Protein AF-A0A1L9BSE2-F1 (afdb_monomer_lite)

Sequence (102 aa):
MMRNPLPAVLYIVIRDFGTLGLGSSDPTADRDAAYDEFTFATDAGDPVGVWKITIAGGLPVSTVDDTDSFERELQEVCIARGLDWPTVIRLEDNPAMKLAAE

pLD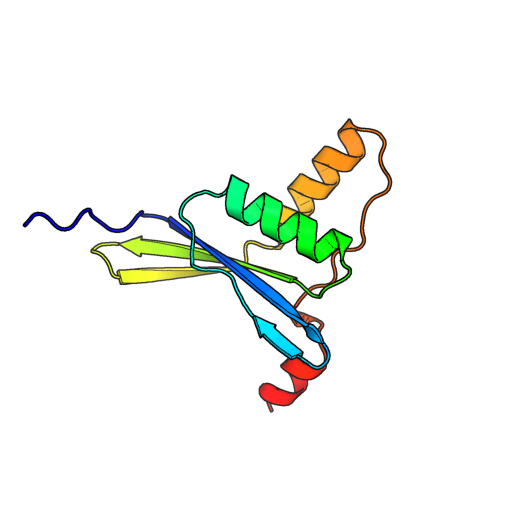DT: mean 87.12, std 13.59, range [41.66, 97.44]

Structure (mmCIF, N/CA/C/O backbone):
data_AF-A0A1L9BSE2-F1
#
_entry.id   AF-A0A1L9BSE2-F1
#
loop_
_atom_site.group_PDB
_atom_site.id
_atom_site.type_symbol
_atom_site.label_atom_id
_atom_site.label_alt_id
_atom_site.label_comp_id
_atom_site.label_asym_id
_atom_site.label_entity_id
_atom_site.label_seq_id
_atom_site.pdbx_PDB_ins_code
_atom_site.Cartn_x
_atom_site.Cartn_y
_atom_site.Cartn_z
_atom_site.occupancy
_atom_site.B_iso_or_equiv
_atom_site.auth_seq_id
_atom_site.auth_comp_id
_atom_site.auth_asym_id
_atom_site.auth_atom_id
_atom_site.pdbx_PDB_model_num
ATOM 1 N N . MET A 1 1 ? 5.718 -11.236 -33.944 1.00 42.34 1 MET A N 1
ATOM 2 C CA . MET A 1 1 ? 4.751 -11.007 -32.852 1.00 42.34 1 MET A CA 1
ATOM 3 C C . MET A 1 1 ? 5.291 -9.838 -32.041 1.00 42.34 1 MET A C 1
ATOM 5 O O . MET A 1 1 ? 6.295 -10.017 -31.365 1.00 42.34 1 MET A O 1
ATOM 9 N N . MET A 1 2 ? 4.765 -8.622 -32.227 1.00 44.53 2 MET A N 1
ATOM 10 C CA . MET A 1 2 ? 5.202 -7.484 -31.409 1.00 44.53 2 MET A CA 1
ATOM 11 C C . MET A 1 2 ? 4.737 -7.759 -29.979 1.00 44.53 2 MET A C 1
ATOM 13 O O . MET A 1 2 ? 3.536 -7.843 -29.740 1.00 44.53 2 MET A O 1
ATOM 17 N N . ARG A 1 3 ? 5.674 -7.997 -29.052 1.00 56.69 3 ARG A N 1
ATOM 18 C CA . ARG A 1 3 ? 5.346 -7.983 -27.623 1.00 56.69 3 ARG A CA 1
ATOM 19 C C . ARG A 1 3 ? 4.859 -6.572 -27.327 1.00 56.69 3 ARG A C 1
ATOM 21 O O . ARG A 1 3 ? 5.597 -5.628 -27.606 1.00 56.69 3 ARG A O 1
ATOM 28 N N . ASN A 1 4 ? 3.641 -6.435 -26.807 1.00 58.81 4 ASN A N 1
ATOM 29 C CA . ASN A 1 4 ? 3.248 -5.170 -26.203 1.00 58.81 4 ASN A CA 1
ATOM 30 C C . ASN A 1 4 ? 4.341 -4.804 -25.190 1.00 58.81 4 ASN A C 1
ATOM 32 O O . ASN A 1 4 ? 4.716 -5.668 -24.387 1.00 58.81 4 ASN A O 1
ATOM 36 N N . PRO A 1 5 ? 4.917 -3.594 -25.272 1.00 68.56 5 PRO A N 1
ATOM 37 C CA . PRO A 1 5 ? 5.887 -3.169 -24.283 1.00 68.56 5 PRO A CA 1
ATOM 38 C C . PRO A 1 5 ? 5.213 -3.225 -22.913 1.00 68.56 5 PRO A C 1
ATOM 40 O O . PRO A 1 5 ? 4.045 -2.854 -22.779 1.00 68.56 5 PRO A O 1
ATOM 43 N N . LEU A 1 6 ? 5.936 -3.740 -21.917 1.00 72.31 6 LEU A N 1
ATOM 44 C CA . LEU A 1 6 ? 5.453 -3.707 -20.543 1.00 72.31 6 LEU A CA 1
ATOM 45 C C . LEU A 1 6 ? 5.122 -2.252 -20.165 1.00 72.31 6 LEU A C 1
ATOM 47 O O . LEU A 1 6 ? 5.855 -1.347 -20.585 1.00 72.31 6 LEU A O 1
ATOM 51 N N . PRO A 1 7 ? 4.043 -2.021 -19.400 1.00 81.75 7 PRO A N 1
ATOM 52 C CA . PRO A 1 7 ? 3.719 -0.700 -18.884 1.00 81.75 7 PRO A CA 1
ATOM 53 C C . PRO A 1 7 ? 4.923 -0.101 -18.158 1.00 81.75 7 PRO A C 1
ATOM 55 O O . PRO A 1 7 ? 5.637 -0.808 -17.452 1.00 81.75 7 PRO A O 1
ATOM 58 N N . ALA A 1 8 ? 5.152 1.202 -18.331 1.00 89.31 8 ALA A N 1
ATOM 59 C CA . ALA A 1 8 ? 6.304 1.885 -17.738 1.00 89.31 8 ALA A CA 1
ATOM 60 C C . ALA A 1 8 ? 6.262 1.912 -16.200 1.00 89.31 8 ALA A C 1
ATOM 62 O O . ALA A 1 8 ? 7.292 2.116 -15.562 1.00 89.31 8 ALA A O 1
ATOM 63 N N . VAL A 1 9 ? 5.080 1.718 -15.614 1.00 94.62 9 VAL A N 1
ATOM 64 C CA . VAL A 1 9 ? 4.856 1.654 -14.173 1.00 94.62 9 VAL A CA 1
ATOM 65 C C . VAL A 1 9 ? 3.924 0.488 -13.880 1.00 94.62 9 VAL A C 1
ATOM 67 O O . VAL A 1 9 ? 2.929 0.299 -14.578 1.00 94.62 9 VAL A O 1
ATOM 70 N N . LEU A 1 10 ? 4.257 -0.265 -12.840 1.00 95.81 10 LEU A N 1
ATOM 71 C CA . LEU A 1 10 ? 3.406 -1.272 -12.226 1.00 95.81 10 LEU A CA 1
ATOM 72 C C . LEU A 1 10 ? 3.280 -0.974 -10.731 1.00 95.81 10 LEU A C 1
ATOM 74 O O . LEU A 1 10 ? 4.216 -0.465 -10.116 1.00 95.81 10 LEU A O 1
ATOM 78 N N . TYR A 1 11 ? 2.140 -1.323 -10.163 1.00 97.06 11 TYR A N 1
ATOM 79 C CA . TYR A 1 11 ? 1.837 -1.263 -8.745 1.00 97.06 11 TYR A CA 1
ATOM 80 C C . TYR A 1 11 ? 1.644 -2.681 -8.221 1.00 97.06 11 TYR A C 1
ATOM 82 O O . TYR A 1 11 ? 1.025 -3.513 -8.888 1.00 97.06 11 TYR A O 1
ATOM 90 N N . ILE A 1 12 ? 2.180 -2.949 -7.035 1.00 96.50 12 ILE A N 1
ATOM 91 C CA . ILE A 1 12 ? 1.941 -4.180 -6.282 1.00 96.50 12 ILE A CA 1
ATOM 92 C C . ILE A 1 12 ? 1.452 -3.781 -4.899 1.00 96.50 12 ILE A C 1
ATOM 94 O O . ILE A 1 12 ? 2.126 -3.014 -4.212 1.00 96.50 12 ILE A O 1
ATOM 98 N N . VAL A 1 13 ? 0.308 -4.322 -4.494 1.00 96.44 13 VAL A N 1
ATOM 99 C CA . VAL A 1 13 ? -0.212 -4.188 -3.134 1.00 96.44 13 VAL A CA 1
ATOM 100 C C . VAL A 1 13 ? 0.056 -5.497 -2.410 1.00 96.44 13 VAL A C 1
ATOM 102 O O . VAL A 1 13 ? -0.373 -6.559 -2.856 1.00 96.44 13 VAL A O 1
ATOM 105 N N . ILE A 1 14 ? 0.807 -5.433 -1.316 1.00 94.88 14 ILE A N 1
ATOM 106 C CA . ILE A 1 14 ? 1.089 -6.590 -0.466 1.00 94.88 14 ILE A CA 1
ATOM 107 C C . ILE A 1 14 ? 0.302 -6.419 0.820 1.00 94.88 14 ILE A C 1
ATOM 109 O O . ILE A 1 14 ? 0.312 -5.349 1.428 1.00 94.88 14 ILE A O 1
ATOM 113 N N . ARG A 1 15 ? -0.364 -7.492 1.226 1.00 93.69 15 ARG A N 1
ATOM 114 C CA . ARG A 1 15 ? -1.181 -7.567 2.430 1.00 93.69 15 ARG A CA 1
ATOM 115 C C . ARG A 1 15 ? -0.675 -8.689 3.320 1.00 93.69 15 ARG A C 1
ATOM 117 O O . ARG A 1 15 ? -0.232 -9.723 2.814 1.00 93.69 15 ARG A O 1
ATOM 124 N N . ASP A 1 16 ? -0.782 -8.506 4.627 1.00 91.75 16 ASP A N 1
ATOM 125 C CA . ASP A 1 16 ? -0.625 -9.592 5.586 1.00 91.75 16 ASP A CA 1
ATOM 126 C C . ASP A 1 16 ? -1.993 -10.092 6.059 1.00 91.75 16 ASP A C 1
ATOM 128 O O . ASP A 1 16 ? -2.729 -9.377 6.730 1.00 91.75 16 ASP A O 1
ATOM 132 N N . PHE A 1 17 ? -2.303 -11.350 5.745 1.00 87.56 17 PHE A N 1
ATOM 133 C CA . PHE A 1 17 ? -3.530 -12.035 6.156 1.00 87.56 17 PHE A CA 1
ATOM 134 C C . PHE A 1 17 ? -3.375 -12.759 7.513 1.00 87.56 17 PHE A C 1
ATOM 136 O O . PHE A 1 17 ? -4.052 -13.755 7.808 1.00 87.56 17 PHE A O 1
ATOM 143 N N . GLY A 1 18 ? -2.421 -12.318 8.332 1.00 85.06 18 GLY A N 1
ATOM 144 C CA . GLY A 1 18 ? -2.066 -12.874 9.628 1.00 85.06 18 GLY A CA 1
ATOM 145 C C . GLY A 1 18 ? -1.565 -14.309 9.509 1.00 85.06 18 GLY A C 1
ATOM 146 O O . GLY A 1 18 ? -0.508 -14.596 8.956 1.00 85.06 18 GLY A O 1
ATOM 147 N N . THR A 1 19 ? -2.339 -15.259 10.034 1.00 84.00 19 THR A N 1
ATOM 148 C CA . THR A 1 19 ? -1.946 -16.682 10.043 1.00 84.00 19 THR A CA 1
ATOM 149 C C . THR A 1 19 ? -1.823 -17.311 8.654 1.00 84.00 19 THR A C 1
ATOM 151 O O . THR A 1 19 ? -1.165 -18.340 8.515 1.00 84.00 19 THR A O 1
ATOM 154 N N . LEU A 1 20 ? -2.451 -16.712 7.636 1.00 85.50 20 LEU A N 1
ATOM 155 C CA . LEU A 1 20 ? -2.334 -17.156 6.244 1.00 85.50 20 LEU A CA 1
ATOM 156 C C . LEU A 1 20 ? -1.043 -16.648 5.579 1.00 85.50 20 LEU A C 1
ATOM 158 O O . LEU A 1 20 ? -0.633 -17.202 4.560 1.00 85.50 20 LEU A O 1
ATOM 162 N N . GLY A 1 21 ? -0.384 -15.652 6.179 1.00 85.88 21 GLY A N 1
ATOM 163 C CA . GLY A 1 21 ? 0.857 -15.056 5.704 1.00 85.88 21 GLY A CA 1
ATOM 164 C C . GLY A 1 21 ? 0.655 -13.900 4.723 1.00 85.88 21 GLY A C 1
ATOM 165 O O . GLY A 1 21 ? -0.434 -13.339 4.591 1.00 85.88 21 GLY A O 1
ATOM 166 N N . LEU A 1 22 ? 1.741 -13.550 4.032 1.00 89.56 22 LEU A N 1
ATOM 167 C CA . LEU A 1 22 ? 1.782 -12.456 3.064 1.00 89.56 22 LEU A CA 1
ATOM 168 C C . LEU A 1 22 ? 1.203 -12.883 1.713 1.00 89.56 22 LEU A C 1
ATOM 170 O O . LEU A 1 22 ? 1.526 -13.958 1.202 1.00 89.56 22 LEU A O 1
ATOM 174 N N . GLY A 1 23 ? 0.412 -12.010 1.097 1.00 90.69 23 GLY A N 1
ATOM 175 C CA . GLY A 1 23 ? -0.095 -12.207 -0.256 1.00 90.69 23 GLY A CA 1
ATOM 176 C C . GLY A 1 23 ? -0.196 -10.900 -1.032 1.00 90.69 23 GLY A C 1
ATOM 177 O O . GLY A 1 23 ? -0.252 -9.818 -0.452 1.00 90.69 23 GLY A O 1
ATOM 178 N N . SER A 1 24 ? -0.223 -11.012 -2.356 1.00 91.88 24 SER A N 1
ATOM 179 C CA . SER A 1 24 ? -0.466 -9.896 -3.268 1.00 91.88 24 SER A CA 1
ATOM 180 C C . SER A 1 24 ? -1.360 -10.350 -4.414 1.00 91.88 24 SER A C 1
ATOM 182 O O . SER A 1 24 ? -1.320 -11.518 -4.816 1.00 91.88 24 SER A O 1
ATOM 184 N N . SER A 1 25 ? -2.131 -9.425 -4.972 1.00 88.00 25 SER A N 1
ATOM 185 C CA . SER A 1 25 ? -2.700 -9.584 -6.307 1.00 88.00 25 SER A CA 1
ATOM 186 C C . SER A 1 25 ? -1.605 -9.556 -7.389 1.00 88.00 25 SER A C 1
ATOM 188 O O . SER A 1 25 ? -0.415 -9.345 -7.113 1.00 88.00 25 SER A O 1
ATOM 190 N N . ASP A 1 26 ? -2.014 -9.789 -8.640 1.00 92.19 26 ASP A N 1
ATOM 191 C CA . ASP A 1 26 ? -1.137 -9.608 -9.795 1.00 92.19 26 ASP A CA 1
ATOM 192 C C . ASP A 1 26 ? -0.742 -8.125 -9.952 1.00 92.19 26 ASP A C 1
ATOM 194 O O . ASP A 1 26 ? -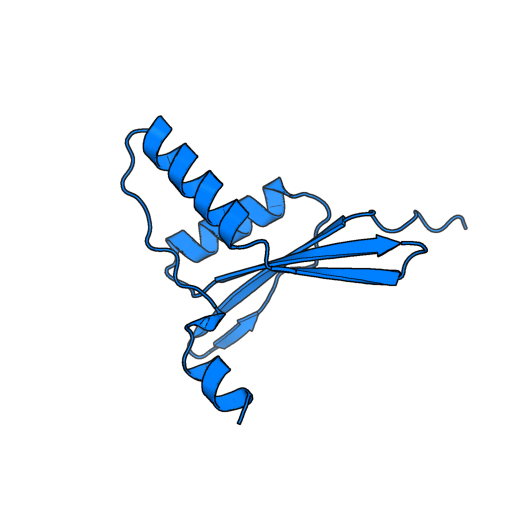1.598 -7.246 -9.817 1.00 92.19 26 ASP A O 1
ATOM 198 N N . PRO A 1 27 ? 0.521 -7.814 -10.313 1.00 92.56 27 PRO A N 1
ATOM 199 C CA . PRO A 1 27 ? 0.946 -6.439 -10.554 1.00 92.56 27 PRO A CA 1
ATOM 200 C C . PRO A 1 27 ? 0.077 -5.747 -11.607 1.00 92.56 27 PRO A C 1
ATOM 202 O O . PRO A 1 27 ? -0.109 -6.261 -12.714 1.00 92.56 27 PRO A O 1
ATOM 205 N N . THR A 1 28 ? -0.392 -4.541 -11.299 1.00 95.19 28 THR A N 1
ATOM 206 C CA . THR A 1 28 ? -1.290 -3.776 -12.172 1.00 95.19 28 THR A CA 1
ATOM 207 C C . THR A 1 28 ? -0.646 -2.480 -12.653 1.00 95.19 28 THR A C 1
ATOM 209 O O . THR A 1 28 ? 0.101 -1.831 -11.928 1.00 95.19 28 THR A O 1
ATOM 212 N N . ALA A 1 29 ? -0.926 -2.076 -13.892 1.00 95.19 29 ALA A N 1
ATOM 213 C CA . ALA A 1 29 ? -0.572 -0.739 -14.382 1.00 95.19 29 ALA A CA 1
ATOM 214 C C . ALA A 1 29 ? -1.638 0.314 -14.044 1.00 95.19 29 ALA A C 1
ATOM 216 O O . ALA A 1 29 ? -1.414 1.506 -14.251 1.00 95.19 29 ALA A O 1
ATOM 217 N N . ASP A 1 30 ? -2.799 -0.131 -13.564 1.00 96.06 30 ASP A N 1
ATOM 218 C CA . ASP A 1 30 ? -3.904 0.720 -13.157 1.00 96.06 30 ASP A CA 1
ATOM 219 C C . ASP A 1 30 ? -3.737 1.103 -11.684 1.00 96.06 30 ASP A C 1
ATOM 221 O O . ASP A 1 30 ? -3.834 0.262 -10.787 1.00 96.06 30 ASP A O 1
ATOM 225 N N . ARG A 1 31 ? -3.453 2.386 -11.451 1.00 95.62 31 ARG A N 1
ATOM 226 C CA . ARG A 1 31 ? -3.279 2.925 -10.104 1.00 95.62 31 ARG A CA 1
ATOM 227 C C . ARG A 1 31 ? -4.583 2.877 -9.309 1.00 95.62 31 ARG A C 1
ATOM 229 O O . ARG A 1 31 ? -4.517 2.633 -8.109 1.00 95.62 31 ARG A O 1
ATOM 236 N N . ASP A 1 32 ? -5.728 3.076 -9.955 1.00 96.50 32 ASP A N 1
ATOM 237 C CA . ASP A 1 32 ? -7.023 3.102 -9.273 1.00 96.50 32 ASP A CA 1
ATOM 238 C C . ASP A 1 32 ? -7.371 1.695 -8.777 1.00 96.50 32 ASP A C 1
ATOM 240 O O . ASP A 1 32 ? -7.749 1.524 -7.624 1.00 96.50 32 ASP A O 1
ATOM 244 N N . ALA A 1 33 ? -7.097 0.664 -9.585 1.00 96.62 33 ALA A N 1
ATOM 245 C CA . ALA A 1 33 ? -7.241 -0.728 -9.155 1.00 96.62 33 ALA A CA 1
ATOM 246 C C . ALA A 1 33 ? -6.337 -1.074 -7.955 1.00 96.62 33 ALA A C 1
ATOM 248 O O . ALA A 1 33 ? -6.775 -1.738 -7.017 1.00 96.62 33 ALA A O 1
ATOM 249 N N . ALA A 1 34 ? -5.083 -0.603 -7.954 1.00 97.44 34 ALA A N 1
ATOM 250 C CA . ALA A 1 34 ? -4.200 -0.761 -6.797 1.00 97.44 34 ALA A CA 1
ATOM 251 C C . ALA A 1 34 ? -4.725 0.010 -5.572 1.00 97.44 34 ALA A C 1
ATOM 253 O O . ALA A 1 34 ? -4.569 -0.438 -4.438 1.00 97.44 34 ALA A O 1
ATOM 254 N N . TYR A 1 35 ? -5.343 1.173 -5.780 1.00 97.19 35 TYR A N 1
ATOM 255 C CA . TYR A 1 35 ? -5.888 1.999 -4.706 1.00 97.19 35 TYR A CA 1
ATOM 256 C C . TYR A 1 35 ? -7.135 1.369 -4.076 1.00 97.19 35 TYR A C 1
ATOM 258 O O . TYR A 1 35 ? -7.240 1.302 -2.8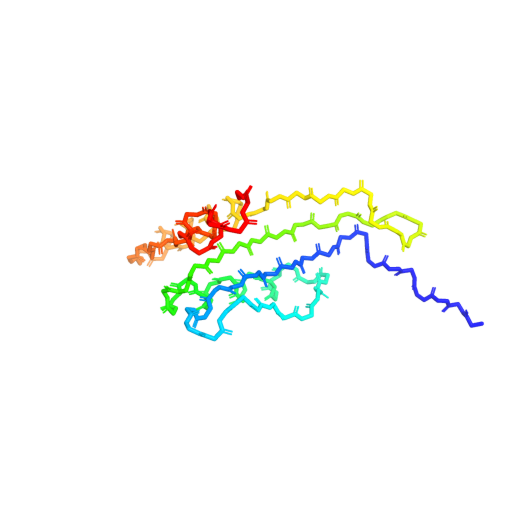50 1.00 97.19 35 TYR A O 1
ATOM 266 N N . ASP A 1 36 ? -8.031 0.812 -4.887 1.00 96.50 36 ASP A N 1
ATOM 267 C CA . ASP A 1 36 ? -9.167 0.010 -4.423 1.00 96.50 36 ASP A CA 1
ATOM 268 C C . ASP A 1 36 ? -8.690 -1.186 -3.587 1.00 96.50 36 ASP A C 1
ATOM 270 O O . ASP A 1 36 ? -9.247 -1.507 -2.536 1.00 96.50 36 ASP A O 1
ATOM 274 N N . GLU A 1 37 ? -7.600 -1.829 -4.006 1.00 96.31 37 GLU A 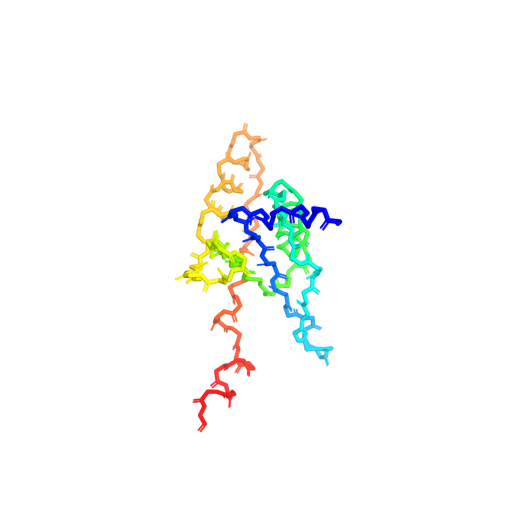N 1
ATOM 275 C CA . GLU A 1 37 ? -7.015 -2.926 -3.249 1.00 96.31 37 GLU A CA 1
ATOM 276 C C . GLU A 1 37 ? -6.399 -2.457 -1.919 1.00 96.31 37 GLU A C 1
ATOM 278 O O . GLU A 1 37 ? -6.595 -3.093 -0.882 1.00 96.31 37 GLU A O 1
ATOM 283 N N . PHE A 1 38 ? -5.676 -1.342 -1.912 1.00 96.62 38 PHE A N 1
ATOM 284 C CA . PHE A 1 38 ? -5.119 -0.758 -0.692 1.00 96.62 38 PHE A CA 1
ATOM 285 C C . PHE A 1 38 ? -6.211 -0.372 0.317 1.00 96.62 38 PHE A C 1
ATOM 287 O O . PHE A 1 38 ? -6.115 -0.698 1.503 1.00 96.62 38 PHE A O 1
ATOM 294 N N . THR A 1 39 ? -7.271 0.290 -0.151 1.00 95.19 39 THR A N 1
ATOM 295 C CA . THR A 1 39 ? -8.384 0.717 0.708 1.00 95.19 39 THR A CA 1
ATOM 296 C C . THR A 1 39 ? -9.162 -0.472 1.256 1.00 95.19 39 THR A C 1
ATOM 298 O O . THR A 1 39 ? -9.474 -0.483 2.441 1.00 95.19 39 THR A O 1
ATOM 301 N N . PHE A 1 40 ? -9.370 -1.528 0.462 1.00 94.44 40 PHE A N 1
ATOM 302 C CA . PHE A 1 40 ? -9.963 -2.770 0.960 1.00 94.44 40 PHE A CA 1
ATOM 303 C C . PHE A 1 40 ? -9.133 -3.406 2.085 1.00 94.44 40 PHE A C 1
ATOM 305 O O . PHE A 1 40 ? -9.701 -3.865 3.071 1.00 94.44 40 PHE A O 1
ATOM 312 N N . ALA A 1 41 ? -7.801 -3.454 1.950 1.00 93.81 41 ALA A N 1
ATOM 313 C CA . ALA A 1 41 ? -6.931 -4.002 2.997 1.00 93.81 41 ALA A CA 1
ATOM 314 C C . ALA A 1 41 ? -7.008 -3.163 4.279 1.00 93.81 41 ALA A C 1
ATOM 316 O O . ALA A 1 41 ? -7.142 -3.696 5.378 1.00 93.81 41 ALA A O 1
ATOM 317 N N . THR A 1 42 ? -6.992 -1.841 4.111 1.00 93.56 42 THR A N 1
ATOM 318 C CA . THR A 1 42 ? -7.118 -0.881 5.208 1.00 93.56 42 THR A CA 1
ATOM 319 C C . THR A 1 42 ? -8.450 -1.048 5.949 1.00 93.56 42 THR A C 1
ATOM 321 O O . THR A 1 42 ? -8.460 -1.116 7.176 1.00 93.56 42 THR A O 1
ATOM 324 N N . ASP A 1 43 ? -9.562 -1.189 5.223 1.00 92.25 43 ASP A N 1
ATOM 325 C CA . ASP A 1 43 ? -10.891 -1.428 5.803 1.00 92.25 43 ASP A CA 1
ATOM 326 C C . ASP A 1 43 ? -10.993 -2.788 6.510 1.00 92.25 43 ASP A C 1
ATOM 328 O O . ASP A 1 43 ? -11.697 -2.918 7.513 1.00 92.25 43 ASP A O 1
ATOM 332 N N . ALA A 1 44 ? -10.282 -3.806 6.015 1.00 91.50 44 ALA A N 1
ATOM 333 C CA . ALA A 1 44 ? -10.191 -5.114 6.660 1.00 91.50 44 ALA A CA 1
ATOM 334 C C . ALA A 1 44 ? -9.329 -5.099 7.938 1.00 91.50 44 ALA A C 1
ATOM 336 O O . ALA A 1 44 ? -9.413 -6.030 8.741 1.00 91.50 44 ALA A O 1
ATOM 337 N N . GLY A 1 45 ? -8.537 -4.042 8.153 1.00 90.94 45 GLY A N 1
ATOM 338 C CA . GLY A 1 45 ? -7.556 -3.966 9.235 1.00 90.94 45 GLY A CA 1
ATOM 339 C C . GLY A 1 45 ? -6.311 -4.819 8.980 1.00 90.94 45 GLY A C 1
ATOM 340 O O . GLY A 1 45 ? -5.608 -5.168 9.930 1.00 90.94 45 GLY A O 1
ATOM 341 N N . ASP A 1 46 ? -6.043 -5.161 7.719 1.00 92.06 46 ASP A N 1
ATOM 342 C CA . ASP A 1 46 ? -4.872 -5.936 7.323 1.00 92.06 46 ASP A CA 1
ATOM 343 C C . ASP A 1 46 ? -3.650 -5.005 7.194 1.00 92.06 46 ASP A C 1
ATOM 345 O O . ASP A 1 46 ? -3.750 -3.943 6.565 1.00 92.06 46 ASP A O 1
ATOM 349 N N . PRO A 1 47 ? -2.471 -5.380 7.730 1.00 93.56 47 PRO A N 1
ATOM 350 C CA . PRO A 1 47 ? -1.229 -4.688 7.421 1.00 93.56 47 PRO A CA 1
ATOM 351 C C . PRO A 1 47 ? -0.986 -4.657 5.909 1.00 93.56 47 PRO A C 1
ATOM 353 O O . PRO A 1 47 ? -1.023 -5.701 5.253 1.00 93.56 47 PRO A O 1
ATOM 356 N N . VAL A 1 48 ? -0.722 -3.475 5.353 1.00 94.75 48 VAL A N 1
ATOM 357 C CA . VAL A 1 48 ? -0.633 -3.270 3.902 1.00 94.75 48 VAL A CA 1
ATOM 358 C C . VAL A 1 48 ? 0.575 -2.419 3.516 1.00 94.75 48 VAL A C 1
ATOM 360 O O . VAL A 1 48 ? 1.012 -1.541 4.264 1.00 94.75 48 VAL A O 1
ATOM 363 N N . GLY A 1 49 ? 1.134 -2.704 2.341 1.00 95.56 49 GLY A N 1
ATOM 364 C CA . GLY A 1 49 ? 2.156 -1.893 1.688 1.00 95.56 49 GLY A CA 1
ATOM 365 C C . GLY A 1 49 ? 1.937 -1.841 0.178 1.00 95.56 49 GLY A C 1
ATOM 366 O O . GLY A 1 49 ? 1.425 -2.790 -0.421 1.00 95.56 49 GLY A O 1
ATOM 367 N N . VAL A 1 50 ? 2.321 -0.730 -0.442 1.00 96.94 50 VAL A N 1
ATOM 368 C CA . VAL A 1 50 ? 2.191 -0.492 -1.882 1.00 96.94 50 VAL A CA 1
ATOM 369 C C . VAL A 1 50 ? 3.567 -0.209 -2.466 1.00 96.94 50 VAL A C 1
ATOM 371 O O . VAL A 1 50 ? 4.241 0.728 -2.056 1.00 96.94 50 VAL A O 1
ATOM 374 N N . TRP A 1 51 ? 3.971 -0.975 -3.477 1.00 96.62 51 TRP A N 1
ATOM 375 C CA . TRP A 1 51 ? 5.210 -0.740 -4.215 1.00 96.62 51 TRP A CA 1
ATOM 376 C C . TRP A 1 51 ? 4.920 -0.286 -5.632 1.00 96.62 51 TRP A C 1
ATOM 378 O O . TRP A 1 51 ? 4.197 -0.942 -6.383 1.00 96.62 51 TRP A O 1
ATOM 388 N N . LYS A 1 52 ? 5.575 0.802 -6.024 1.00 96.81 52 LYS A N 1
ATOM 389 C CA . LYS A 1 52 ? 5.624 1.292 -7.395 1.00 96.81 52 LYS A CA 1
ATOM 390 C C . LYS A 1 52 ? 6.908 0.815 -8.063 1.00 96.81 52 LYS A C 1
ATOM 392 O O . LYS A 1 52 ? 8.015 1.150 -7.637 1.00 96.81 52 LYS A O 1
ATOM 397 N N . ILE A 1 53 ? 6.760 0.062 -9.145 1.00 96.19 53 ILE A N 1
ATOM 398 C CA . ILE A 1 53 ? 7.856 -0.490 -9.937 1.00 96.19 53 ILE A CA 1
ATOM 399 C C . ILE A 1 53 ? 7.909 0.236 -11.277 1.00 96.19 53 ILE A C 1
ATOM 401 O O . ILE A 1 53 ? 6.973 0.169 -12.070 1.00 96.19 53 ILE A O 1
ATOM 405 N N . THR A 1 54 ? 9.026 0.900 -11.559 1.00 95.44 54 THR A N 1
ATOM 406 C CA . THR A 1 54 ? 9.279 1.506 -12.871 1.00 95.44 54 THR A CA 1
ATOM 407 C C . THR A 1 54 ? 9.935 0.477 -13.784 1.00 95.44 54 THR A C 1
ATOM 409 O O . THR A 1 54 ? 10.933 -0.141 -13.406 1.00 95.44 54 THR A O 1
ATOM 412 N N . ILE A 1 55 ? 9.410 0.324 -14.999 1.00 93.62 55 ILE A N 1
ATOM 413 C CA . ILE A 1 55 ? 9.905 -0.599 -16.023 1.00 93.62 55 ILE A CA 1
ATOM 414 C C . ILE A 1 55 ? 10.521 0.191 -17.182 1.00 93.62 55 ILE A C 1
ATOM 416 O O . ILE A 1 55 ? 9.887 1.080 -17.750 1.00 93.62 55 ILE A O 1
ATOM 420 N N . ALA A 1 56 ? 11.735 -0.175 -17.597 1.00 89.88 56 ALA A N 1
ATOM 421 C CA . ALA A 1 56 ? 12.362 0.335 -18.816 1.00 89.88 56 ALA A CA 1
ATOM 422 C C . ALA A 1 56 ? 12.975 -0.819 -19.617 1.00 89.88 56 ALA A C 1
ATOM 424 O O . ALA A 1 56 ? 13.605 -1.717 -19.064 1.00 89.88 56 ALA A O 1
ATOM 425 N N . GLY A 1 57 ? 12.750 -0.844 -20.935 1.00 85.81 57 GLY A N 1
ATOM 426 C CA . GLY A 1 57 ? 13.229 -1.941 -21.789 1.00 85.81 57 GLY A CA 1
ATOM 427 C C . GLY A 1 57 ? 12.649 -3.320 -21.435 1.00 85.81 57 GLY A C 1
ATOM 428 O O . GLY A 1 57 ? 13.222 -4.337 -21.813 1.00 85.81 57 GLY A O 1
ATOM 429 N N . GLY A 1 58 ? 11.526 -3.362 -20.709 1.00 84.31 58 GLY A N 1
ATOM 430 C CA . GLY A 1 58 ? 10.904 -4.597 -20.227 1.00 84.31 58 GLY A CA 1
ATOM 431 C C . GLY A 1 58 ? 11.516 -5.171 -18.945 1.00 84.31 58 GLY A C 1
ATOM 432 O O . GLY A 1 58 ? 11.216 -6.311 -18.605 1.00 84.31 58 GLY A O 1
ATOM 433 N N . LEU A 1 59 ? 12.359 -4.407 -18.244 1.00 87.31 59 LEU A N 1
ATOM 434 C CA . LEU A 1 59 ? 12.976 -4.801 -16.979 1.00 87.31 59 LEU A CA 1
ATOM 435 C C . LEU A 1 59 ? 12.663 -3.778 -15.875 1.00 87.31 59 LEU A C 1
ATOM 437 O O . LEU A 1 59 ? 12.580 -2.583 -16.176 1.00 87.31 59 LEU A O 1
ATOM 441 N N . PRO A 1 60 ? 12.505 -4.214 -14.611 1.00 90.44 60 PRO A N 1
ATOM 442 C CA . PRO A 1 60 ? 12.383 -3.300 -13.484 1.00 90.44 60 PRO A CA 1
ATOM 443 C C . PRO A 1 60 ? 13.688 -2.528 -13.289 1.00 90.44 60 PRO A C 1
ATOM 445 O O . PRO A 1 60 ? 14.762 -3.119 -13.193 1.00 90.44 60 PRO A O 1
ATOM 448 N N . VAL A 1 61 ? 13.585 -1.201 -13.245 1.00 94.88 61 VAL A N 1
ATOM 449 C CA . VAL A 1 61 ? 14.727 -0.292 -13.050 1.00 94.88 61 VAL A CA 1
ATOM 450 C C . VAL A 1 61 ? 14.682 0.450 -11.720 1.00 94.88 61 VAL A C 1
ATOM 452 O O . VAL A 1 61 ? 15.716 0.917 -11.252 1.00 94.88 61 VAL A O 1
ATOM 455 N N . SER A 1 62 ? 13.511 0.545 -11.090 1.00 94.56 62 SER A N 1
ATOM 456 C CA . SER A 1 62 ? 13.373 1.073 -9.733 1.00 94.56 62 SER A CA 1
ATOM 457 C C . SER A 1 62 ? 12.153 0.479 -9.049 1.00 94.56 62 SER A C 1
ATOM 459 O O . SER A 1 62 ? 11.117 0.317 -9.694 1.00 94.56 62 SER A O 1
ATOM 461 N N . THR A 1 63 ? 12.250 0.276 -7.742 1.00 95.38 63 THR A N 1
ATOM 462 C CA . THR A 1 63 ? 11.131 -0.095 -6.875 1.00 95.38 63 THR A CA 1
ATOM 463 C C . THR A 1 63 ? 11.105 0.886 -5.715 1.00 95.38 63 THR A C 1
ATOM 465 O O . THR A 1 63 ? 12.133 1.097 -5.074 1.00 95.38 63 THR A O 1
ATOM 468 N N . VAL A 1 64 ? 9.960 1.520 -5.488 1.00 95.62 64 VAL A N 1
ATOM 469 C CA . VAL A 1 64 ? 9.770 2.537 -4.449 1.00 95.62 64 VAL A CA 1
ATOM 470 C C . VAL A 1 64 ? 8.531 2.174 -3.644 1.00 95.62 64 VAL A C 1
ATOM 472 O O . VAL A 1 64 ? 7.535 1.750 -4.227 1.00 95.62 64 VAL A O 1
ATOM 475 N N . ASP A 1 65 ? 8.608 2.322 -2.327 1.00 94.81 65 ASP A N 1
ATOM 476 C CA . ASP A 1 65 ? 7.434 2.263 -1.459 1.00 94.81 65 ASP A CA 1
ATOM 477 C C . ASP A 1 65 ? 6.569 3.511 -1.703 1.00 94.81 65 ASP A C 1
ATOM 479 O O . ASP A 1 65 ? 7.038 4.640 -1.555 1.00 94.81 65 ASP A O 1
ATOM 483 N N . ASP A 1 66 ? 5.334 3.302 -2.150 1.00 96.00 66 ASP A N 1
ATOM 484 C CA . ASP A 1 66 ? 4.355 4.344 -2.480 1.00 96.00 66 ASP A CA 1
ATOM 485 C C . ASP A 1 66 ? 3.182 4.362 -1.476 1.00 96.00 66 ASP A C 1
ATOM 487 O O . ASP A 1 66 ? 2.180 5.047 -1.697 1.00 96.00 66 ASP A O 1
ATOM 491 N N . THR A 1 67 ? 3.302 3.632 -0.357 1.00 95.88 67 THR A N 1
ATOM 492 C CA . THR A 1 67 ? 2.257 3.498 0.676 1.00 95.88 67 THR A CA 1
ATOM 493 C C . THR A 1 67 ? 1.861 4.856 1.253 1.00 95.88 67 THR A C 1
ATOM 495 O O . THR A 1 67 ? 0.674 5.156 1.361 1.00 95.88 67 THR A O 1
ATOM 498 N N . ASP A 1 68 ? 2.835 5.729 1.529 1.00 95.00 68 ASP A N 1
ATOM 499 C CA . ASP A 1 68 ? 2.594 7.095 2.020 1.00 95.00 68 ASP A CA 1
ATOM 500 C C . ASP A 1 68 ? 1.714 7.917 1.072 1.00 95.00 68 ASP A C 1
ATOM 502 O O . ASP A 1 68 ? 0.886 8.720 1.510 1.00 95.00 68 ASP A O 1
ATOM 506 N N . SER A 1 69 ? 1.896 7.751 -0.244 1.00 96.19 69 SER A N 1
ATOM 507 C CA . SER A 1 69 ? 1.109 8.501 -1.220 1.00 96.19 69 SER A CA 1
ATOM 508 C C . SER A 1 69 ? -0.339 8.027 -1.254 1.00 96.19 69 SER A C 1
ATOM 510 O O . SER A 1 69 ? -1.227 8.851 -1.468 1.00 96.19 69 SER A O 1
ATOM 512 N N . PHE A 1 70 ? -0.572 6.727 -1.078 1.00 96.69 70 PHE A N 1
ATOM 513 C CA . PHE A 1 70 ? -1.909 6.140 -1.039 1.00 96.69 70 PHE A CA 1
ATOM 514 C C . PHE A 1 70 ? -2.622 6.502 0.265 1.00 96.69 70 PHE A C 1
ATOM 516 O O . PHE A 1 70 ? -3.772 6.932 0.235 1.00 96.69 70 PHE A O 1
ATOM 523 N N . GLU A 1 71 ? -1.924 6.428 1.399 1.00 95.69 71 GLU A N 1
ATOM 524 C CA . GLU A 1 71 ? -2.470 6.853 2.688 1.00 95.69 71 GLU A CA 1
ATOM 525 C C . GLU A 1 71 ? -2.849 8.339 2.681 1.00 95.69 71 GLU A C 1
ATOM 527 O O . GLU A 1 71 ? -3.938 8.694 3.131 1.00 95.69 71 GLU A O 1
ATOM 532 N N . ARG A 1 72 ? -1.995 9.213 2.130 1.00 95.19 72 ARG A N 1
ATOM 533 C CA . ARG A 1 72 ? -2.313 10.643 2.027 1.00 95.19 72 ARG A CA 1
ATOM 534 C C . ARG A 1 72 ? -3.581 10.887 1.208 1.00 95.19 72 ARG A C 1
ATOM 536 O O . ARG A 1 72 ? -4.422 11.677 1.624 1.00 95.19 72 ARG A O 1
ATOM 543 N N . GLU A 1 73 ? -3.737 10.214 0.070 1.00 95.38 73 GLU A N 1
ATOM 544 C CA . GLU A 1 73 ? -4.951 10.337 -0.745 1.00 95.38 73 GLU A CA 1
ATOM 545 C C . GLU A 1 73 ? -6.195 9.837 0.004 1.00 95.38 73 GLU A C 1
ATOM 547 O O . GLU A 1 73 ? -7.232 10.501 -0.018 1.00 95.38 73 GLU A O 1
ATOM 552 N N . LEU A 1 74 ? -6.086 8.728 0.741 1.00 94.75 74 LEU A N 1
ATOM 553 C CA . LEU A 1 74 ? -7.177 8.217 1.573 1.00 94.75 74 LEU A CA 1
ATOM 554 C C . LEU A 1 74 ? -7.593 9.227 2.642 1.00 94.75 74 LEU A C 1
ATOM 556 O O . LEU A 1 74 ? -8.784 9.500 2.805 1.00 94.75 74 LEU A O 1
ATOM 560 N N . GLN A 1 75 ? -6.622 9.842 3.318 1.00 93.31 75 GLN A N 1
ATOM 561 C CA . GLN A 1 75 ? -6.875 10.910 4.283 1.00 93.31 75 GLN A CA 1
ATOM 562 C C . GLN A 1 75 ? -7.577 12.108 3.626 1.00 93.31 75 GLN A C 1
ATOM 564 O O . GLN A 1 75 ? -8.578 12.595 4.152 1.00 93.31 75 GLN A O 1
ATOM 569 N N . GLU A 1 76 ? -7.106 12.562 2.461 1.00 93.94 76 GLU A N 1
ATOM 570 C CA . GLU A 1 76 ? -7.720 13.663 1.706 1.00 93.94 76 GLU A CA 1
ATOM 571 C C . GLU A 1 76 ? -9.178 13.352 1.321 1.00 93.94 76 GLU A C 1
ATOM 573 O O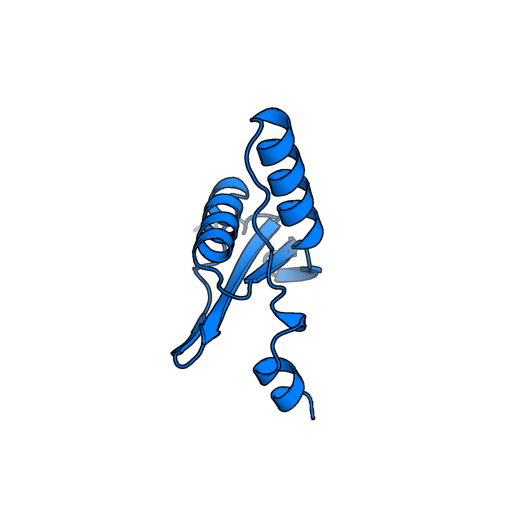 . GLU A 1 76 ? -10.060 14.200 1.492 1.00 93.94 76 GLU A O 1
ATOM 578 N N . VAL A 1 77 ? -9.460 12.124 0.870 1.00 92.38 77 VAL A N 1
ATOM 579 C CA . VAL A 1 77 ? -10.816 11.665 0.532 1.00 92.38 77 VAL A CA 1
ATOM 580 C C . VAL A 1 77 ? -11.717 11.612 1.767 1.00 92.38 77 VAL A C 1
ATOM 582 O O . VAL A 1 77 ? -12.850 12.103 1.705 1.00 92.38 77 VAL A O 1
ATOM 585 N N . CYS A 1 78 ? -11.243 11.060 2.888 1.00 92.38 78 CYS A N 1
ATOM 586 C CA . CYS A 1 78 ? -12.014 11.010 4.133 1.00 92.38 78 CYS A CA 1
ATOM 587 C C . CYS A 1 78 ? -12.337 12.416 4.652 1.00 92.38 78 CYS A C 1
ATOM 589 O O . CYS A 1 78 ? -13.493 12.693 4.978 1.00 92.38 78 CYS A O 1
ATOM 591 N N . ILE A 1 79 ? -11.361 13.332 4.640 1.00 92.88 79 ILE A N 1
ATOM 592 C CA . ILE A 1 79 ? -11.552 14.737 5.031 1.00 92.88 79 ILE A CA 1
ATOM 593 C C . ILE A 1 79 ? -12.600 15.409 4.141 1.00 92.88 79 ILE A C 1
ATOM 595 O O . ILE A 1 79 ? -13.541 16.020 4.650 1.00 92.88 79 ILE A O 1
ATOM 599 N N . ALA A 1 80 ? -12.478 15.274 2.818 1.00 94.38 80 ALA A N 1
ATOM 600 C CA . ALA A 1 80 ? -13.399 15.896 1.869 1.00 94.38 80 ALA A CA 1
ATOM 601 C C . ALA A 1 80 ? -14.845 15.389 2.016 1.00 94.38 80 ALA A C 1
ATOM 603 O O . ALA A 1 80 ? -15.792 16.110 1.697 1.00 94.38 80 ALA A O 1
ATOM 604 N N . ARG A 1 81 ? -15.021 14.154 2.500 1.00 92.69 81 ARG A N 1
ATOM 605 C CA . ARG A 1 81 ? -16.328 13.511 2.690 1.00 92.69 81 ARG A CA 1
ATOM 606 C C . ARG A 1 81 ? -16.849 13.573 4.129 1.00 92.69 81 ARG A C 1
ATOM 608 O O . ARG A 1 81 ? -17.972 13.134 4.362 1.00 92.69 81 ARG A O 1
ATOM 615 N N . GLY A 1 82 ? -16.077 14.117 5.071 1.00 91.62 82 GLY A N 1
ATOM 616 C CA . GLY A 1 82 ? -16.436 14.151 6.492 1.00 91.62 82 GLY A CA 1
ATOM 617 C C . GLY A 1 82 ? -16.550 12.759 7.121 1.00 91.62 82 GLY A C 1
ATOM 618 O O . GLY A 1 82 ? -17.417 12.546 7.965 1.00 91.62 82 GLY A O 1
ATOM 619 N N . LEU A 1 83 ? -15.727 11.811 6.666 1.00 88.88 83 LEU A N 1
ATOM 620 C CA . LEU A 1 83 ? -15.673 10.440 7.174 1.00 88.88 83 LEU A CA 1
ATOM 621 C C . LEU A 1 83 ? -14.606 10.306 8.261 1.00 88.88 83 LEU A C 1
ATOM 623 O O . LEU A 1 83 ? -13.624 11.052 8.268 1.00 88.88 83 LEU A O 1
ATOM 627 N N . ASP A 1 84 ? -14.779 9.317 9.136 1.00 86.50 84 ASP A N 1
ATOM 628 C CA . ASP A 1 84 ? -13.730 8.891 1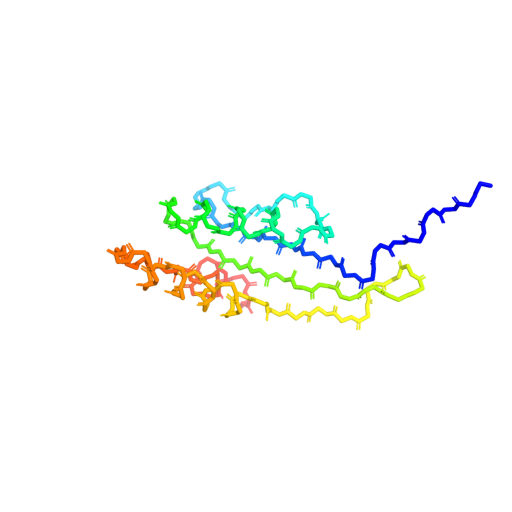0.059 1.00 86.50 84 ASP A CA 1
ATOM 629 C C . ASP A 1 84 ? -12.554 8.277 9.289 1.00 86.50 84 ASP A C 1
ATOM 631 O O . ASP A 1 84 ? -12.711 7.703 8.207 1.00 86.50 84 ASP A O 1
ATOM 635 N N . TRP A 1 85 ? -11.351 8.453 9.829 1.00 80.25 85 TRP A N 1
ATOM 636 C CA . TRP A 1 85 ? -10.118 8.128 9.124 1.00 80.25 85 TRP A CA 1
ATOM 637 C C . TRP A 1 85 ? -9.715 6.719 9.553 1.00 80.25 85 TRP A C 1
ATOM 639 O O . TRP A 1 85 ? -9.540 6.492 10.757 1.00 80.25 85 TRP A O 1
ATOM 649 N N . PRO A 1 86 ? -9.568 5.763 8.626 1.00 80.44 86 PRO A N 1
ATOM 650 C CA . PRO A 1 86 ? -9.116 4.442 9.012 1.00 80.44 86 PRO A CA 1
ATOM 651 C C . PRO A 1 86 ? -7.644 4.500 9.438 1.00 80.44 86 PRO A C 1
ATOM 653 O O . PRO A 1 86 ? -6.850 5.286 8.919 1.00 80.44 86 PRO A O 1
ATOM 656 N N . THR A 1 87 ? -7.273 3.664 10.408 1.00 85.94 87 THR A N 1
ATOM 657 C CA . THR A 1 87 ? -5.865 3.503 10.788 1.00 85.94 87 THR A CA 1
ATOM 658 C C . THR A 1 87 ? -5.195 2.588 9.774 1.00 85.94 87 THR A C 1
ATOM 660 O O . THR A 1 87 ? -5.498 1.399 9.730 1.00 85.94 87 THR A O 1
ATOM 663 N N . VAL A 1 88 ? -4.279 3.132 8.973 1.00 89.88 88 VAL A N 1
ATOM 664 C CA . VAL A 1 88 ? -3.449 2.326 8.074 1.00 89.88 88 VAL A CA 1
ATOM 665 C C . VAL A 1 88 ? -2.402 1.599 8.911 1.00 89.88 88 VAL A C 1
ATOM 667 O O . VAL A 1 88 ? -1.555 2.224 9.549 1.00 89.88 88 VAL A O 1
ATOM 670 N N . ILE A 1 89 ? -2.462 0.268 8.923 1.00 91.38 89 ILE A N 1
ATOM 671 C CA . ILE A 1 89 ? -1.444 -0.566 9.563 1.00 91.38 89 ILE A CA 1
ATOM 672 C C . ILE A 1 89 ? -0.370 -0.847 8.516 1.00 91.38 89 ILE A C 1
ATOM 674 O O . ILE A 1 89 ? -0.640 -1.461 7.484 1.00 91.38 89 ILE A O 1
ATOM 678 N N . ARG A 1 90 ? 0.854 -0.374 8.754 1.00 90.19 90 ARG A N 1
ATOM 679 C CA . ARG A 1 90 ? 1.941 -0.527 7.786 1.00 90.19 90 ARG A CA 1
ATOM 680 C C . ARG A 1 90 ? 2.482 -1.951 7.793 1.00 90.19 90 ARG A C 1
ATOM 682 O O . ARG A 1 90 ? 2.701 -2.538 8.853 1.00 90.19 90 ARG A O 1
ATOM 689 N N . LEU A 1 91 ? 2.754 -2.493 6.606 1.00 87.62 91 LEU A N 1
ATOM 690 C CA . LEU A 1 91 ? 3.348 -3.826 6.480 1.00 87.62 91 LEU A CA 1
ATOM 691 C C . LEU A 1 91 ? 4.712 -3.930 7.188 1.00 87.62 91 LEU A C 1
ATOM 693 O O . LEU A 1 91 ? 5.023 -4.955 7.786 1.00 87.62 91 LEU A O 1
ATOM 697 N N . GLU A 1 92 ? 5.506 -2.858 7.175 1.00 81.62 92 GLU A N 1
ATOM 698 C CA . GLU A 1 92 ? 6.820 -2.778 7.839 1.00 81.62 92 GLU A CA 1
ATOM 699 C C . GLU A 1 92 ? 6.752 -2.835 9.374 1.00 81.62 92 GLU A C 1
ATOM 701 O O . GLU A 1 92 ? 7.705 -3.258 10.039 1.00 81.62 92 GLU A O 1
ATOM 706 N N . ASP A 1 93 ? 5.609 -2.461 9.948 1.00 79.56 93 ASP A N 1
ATOM 707 C CA . ASP A 1 93 ? 5.372 -2.554 11.385 1.00 79.56 93 ASP A CA 1
ATOM 708 C C . ASP A 1 93 ? 4.976 -3.961 11.819 1.00 79.56 93 ASP A C 1
ATOM 710 O O . ASP A 1 93 ? 4.918 -4.247 13.020 1.00 79.56 93 ASP A O 1
ATOM 714 N N . ASN A 1 94 ? 4.770 -4.868 10.863 1.00 71.62 94 ASN A N 1
ATOM 715 C CA . ASN A 1 94 ? 4.404 -6.230 11.163 1.00 71.62 94 ASN A CA 1
ATOM 716 C C . ASN A 1 94 ? 5.556 -6.977 11.870 1.00 71.62 94 ASN A C 1
ATOM 718 O O . ASN A 1 94 ? 6.638 -7.162 11.297 1.00 71.62 94 ASN A O 1
ATOM 722 N N . PRO A 1 95 ? 5.346 -7.467 13.105 1.00 65.69 95 PRO A N 1
ATOM 723 C CA . PRO A 1 95 ? 6.383 -8.168 13.854 1.00 65.69 95 PRO A CA 1
ATOM 724 C C . PRO A 1 95 ? 6.850 -9.466 13.174 1.00 65.69 95 PRO A C 1
ATOM 726 O O . PRO A 1 95 ? 8.004 -9.852 13.354 1.00 65.69 95 PRO A O 1
ATOM 729 N N . ALA A 1 96 ? 6.007 -10.113 12.359 1.00 63.62 96 ALA A N 1
ATOM 730 C CA . ALA A 1 96 ? 6.393 -11.295 11.588 1.00 63.62 96 ALA A CA 1
ATOM 731 C C . ALA A 1 96 ? 7.431 -10.967 10.501 1.00 63.62 96 ALA A C 1
ATOM 733 O O . ALA A 1 96 ? 8.302 -11.787 10.217 1.00 63.62 96 ALA A O 1
ATOM 734 N N . MET A 1 97 ? 7.392 -9.752 9.942 1.00 63.56 97 MET A N 1
ATOM 735 C CA . MET A 1 97 ? 8.394 -9.284 8.984 1.00 63.56 97 MET A CA 1
ATOM 736 C C . MET A 1 97 ? 9.724 -8.915 9.644 1.00 63.56 97 MET A C 1
ATOM 738 O O . MET A 1 97 ? 10.778 -9.170 9.065 1.00 63.56 97 MET A O 1
ATOM 742 N N . LYS A 1 98 ? 9.701 -8.383 10.874 1.00 56.59 98 LYS A N 1
ATOM 743 C CA . LYS A 1 98 ? 10.929 -8.076 11.631 1.00 56.59 98 LYS A CA 1
ATOM 744 C C . LYS A 1 98 ? 11.715 -9.336 12.007 1.00 56.59 98 LYS A C 1
ATOM 746 O O . LYS A 1 98 ? 12.937 -9.308 11.966 1.00 56.59 98 LYS A O 1
ATOM 751 N N . LEU A 1 99 ? 11.031 -10.449 12.289 1.00 52.12 99 LEU A N 1
ATOM 752 C CA . LEU A 1 99 ? 11.675 -11.735 12.597 1.00 52.12 99 LEU A CA 1
ATOM 753 C C . LEU A 1 99 ? 12.336 -12.417 11.387 1.00 52.12 99 LEU A C 1
ATOM 755 O O . LEU A 1 99 ? 13.206 -13.256 11.575 1.00 52.12 99 LEU A O 1
ATOM 759 N N . ALA A 1 100 ? 11.911 -12.102 10.160 1.00 51.00 100 ALA A N 1
ATOM 760 C CA . ALA A 1 100 ? 12.457 -12.705 8.941 1.00 51.00 100 ALA A CA 1
ATOM 761 C C . ALA A 1 100 ? 13.720 -11.993 8.414 1.00 51.00 100 ALA A C 1
ATOM 763 O O . ALA A 1 100 ? 14.339 -12.472 7.464 1.00 51.00 100 ALA A O 1
ATOM 764 N N . ALA A 1 101 ? 14.075 -10.843 8.999 1.00 50.50 101 ALA A N 1
ATOM 765 C CA . ALA A 1 101 ? 15.233 -10.033 8.624 1.00 50.50 101 ALA A CA 1
ATOM 766 C C . ALA A 1 101 ? 16.461 -10.236 9.541 1.00 50.50 101 ALA A C 1
ATOM 768 O O . ALA A 1 101 ? 17.515 -9.661 9.259 1.00 50.50 101 ALA A O 1
ATOM 769 N N . GLU A 1 102 ? 16.329 -11.036 10.607 1.00 41.66 102 GLU A N 1
ATOM 770 C CA . GLU A 1 102 ? 17.409 -11.473 11.514 1.00 41.66 102 GLU A CA 1
ATOM 771 C C . GLU A 1 102 ? 17.886 -12.895 11.177 1.00 41.66 102 GLU A C 1
ATOM 773 O O . GLU A 1 102 ? 19.116 -13.128 11.253 1.00 41.66 102 GLU A O 1
#

Radius of gyration: 15.19 Å; chains: 1; bounding box: 34×33×47 Å

Foldseek 3Di:
DDDDADQQKWKWKWWQPDVVGIDIDDIDPDVVVVLVVQVVRLVVVIAMWMWMFGDDPNHTPDIDTCRVVSLVVQVVVCVVVVHDRGDHHHPVPDVVVVVVVD

Secondary structure (DSSP, 8-state):
--PPPPPSEEEEEEEE-GGG-EEE---BS-HHHHHHHHHHHHHHT--EEEEEEEEETTEEEEEEE-HHHHHHHHHHHHHHHTPPPP-PPBGGG-HHHHHT--